Protein AF-A0A7S3MSB7-F1 (afdb_monomer)

Structure (mmCIF, N/CA/C/O backbone):
data_AF-A0A7S3MSB7-F1
#
_entry.id   AF-A0A7S3MSB7-F1
#
loop_
_atom_site.group_PDB
_atom_site.id
_atom_site.type_symbol
_atom_site.label_atom_id
_atom_site.label_alt_id
_atom_site.label_comp_id
_atom_site.label_asym_id
_atom_site.label_entity_id
_atom_site.label_seq_id
_atom_site.pdbx_PDB_ins_code
_atom_site.Cartn_x
_atom_site.Cartn_y
_atom_site.Cartn_z
_atom_site.occupancy
_atom_site.B_iso_or_equiv
_atom_site.auth_seq_id
_atom_site.auth_comp_id
_atom_site.auth_asym_id
_atom_site.auth_atom_id
_atom_site.pdbx_PDB_model_num
ATOM 1 N N . MET A 1 1 ? 0.037 -16.697 5.411 1.00 46.38 1 MET A N 1
ATOM 2 C CA . MET A 1 1 ? -0.202 -15.804 4.258 1.00 46.38 1 MET A CA 1
ATOM 3 C C . MET A 1 1 ? 1.134 -15.521 3.595 1.00 46.38 1 MET A C 1
ATOM 5 O O . MET A 1 1 ? 1.856 -14.647 4.050 1.00 46.38 1 MET A O 1
ATOM 9 N N . GLY A 1 2 ? 1.530 -16.360 2.637 1.00 38.09 2 GLY A N 1
ATOM 10 C CA . GLY A 1 2 ? 2.859 -16.332 2.023 1.00 38.09 2 GLY A CA 1
ATOM 11 C C . GLY A 1 2 ? 2.754 -16.239 0.507 1.00 38.09 2 GLY A C 1
ATOM 12 O O . GLY A 1 2 ? 1.779 -16.708 -0.075 1.00 38.09 2 GLY A O 1
ATOM 13 N N . ILE A 1 3 ? 3.758 -15.627 -0.117 1.00 33.72 3 ILE A N 1
ATOM 14 C CA . ILE A 1 3 ? 3.949 -15.644 -1.567 1.00 33.72 3 ILE A CA 1
ATOM 15 C C . ILE A 1 3 ? 4.204 -17.100 -1.963 1.00 33.72 3 ILE A C 1
ATOM 17 O O . ILE A 1 3 ? 5.276 -17.641 -1.703 1.00 33.72 3 ILE A O 1
ATOM 21 N N . VAL A 1 4 ? 3.212 -17.749 -2.566 1.00 33.19 4 VAL A N 1
ATOM 22 C CA . VAL A 1 4 ? 3.389 -19.048 -3.216 1.00 33.19 4 VAL A CA 1
ATOM 23 C C . VAL A 1 4 ? 3.540 -18.761 -4.705 1.00 33.19 4 VAL A C 1
ATOM 25 O O . VAL A 1 4 ? 2.596 -18.318 -5.349 1.00 33.19 4 VAL A O 1
ATOM 28 N N . PHE A 1 5 ? 4.752 -18.959 -5.228 1.00 30.39 5 PHE A N 1
ATOM 29 C CA . PHE A 1 5 ? 5.062 -19.017 -6.663 1.00 30.39 5 PHE A CA 1
ATOM 30 C C . PHE A 1 5 ? 4.406 -17.927 -7.534 1.00 30.39 5 PHE A C 1
ATOM 32 O O . PHE A 1 5 ? 3.451 -18.177 -8.266 1.00 30.39 5 PHE A O 1
ATOM 39 N N . GLY A 1 6 ? 4.943 -16.703 -7.487 1.00 48.62 6 GLY A N 1
ATOM 40 C CA . GLY A 1 6 ? 4.714 -15.684 -8.527 1.00 48.62 6 GLY A CA 1
ATOM 41 C C . GLY A 1 6 ? 3.274 -15.180 -8.704 1.00 48.62 6 GLY A C 1
ATOM 42 O O . GLY A 1 6 ? 3.031 -14.378 -9.602 1.00 48.62 6 GLY A O 1
ATOM 43 N N . LYS A 1 7 ? 2.325 -15.613 -7.866 1.00 49.31 7 LYS A N 1
ATOM 44 C CA . LYS A 1 7 ? 0.934 -15.154 -7.869 1.00 49.31 7 LYS A CA 1
ATOM 45 C C . LYS A 1 7 ? 0.642 -14.423 -6.568 1.00 49.31 7 LYS A C 1
ATOM 47 O O . LYS A 1 7 ? 0.758 -14.976 -5.476 1.00 49.31 7 LYS A O 1
ATOM 52 N N . ILE A 1 8 ? 0.277 -13.154 -6.699 1.00 60.88 8 ILE A N 1
ATOM 53 C CA . ILE A 1 8 ? -0.189 -12.331 -5.590 1.00 60.88 8 ILE A CA 1
ATOM 54 C C . ILE A 1 8 ? -1.602 -12.819 -5.246 1.00 60.88 8 ILE A C 1
ATOM 56 O O . ILE A 1 8 ? -2.533 -12.613 -6.014 1.00 60.88 8 ILE A O 1
ATOM 60 N N . GLY A 1 9 ? -1.747 -13.523 -4.121 1.00 74.38 9 GLY A N 1
ATOM 61 C CA . GLY A 1 9 ? -3.034 -14.049 -3.639 1.00 74.38 9 GLY A CA 1
ATOM 62 C C . GLY A 1 9 ? -3.881 -13.032 -2.869 1.00 74.38 9 GLY A C 1
ATOM 63 O O . GLY A 1 9 ? -4.792 -13.425 -2.148 1.00 74.38 9 GLY A O 1
ATOM 64 N N . VAL A 1 10 ? -3.541 -11.747 -2.967 1.00 82.94 10 VAL A N 1
ATOM 65 C CA . VAL A 1 10 ? -4.247 -10.634 -2.325 1.00 82.94 10 VAL A CA 1
ATOM 66 C C . VAL A 1 10 ? -4.800 -9.689 -3.384 1.00 82.94 10 VAL A C 1
ATOM 68 O O . VAL A 1 10 ? -4.323 -9.673 -4.521 1.00 82.94 10 VAL A O 1
ATOM 71 N N . GLU A 1 11 ? -5.801 -8.898 -3.007 1.00 86.81 11 GLU A N 1
ATOM 72 C CA . GLU A 1 11 ? -6.358 -7.873 -3.883 1.00 86.81 11 GLU A CA 1
ATOM 73 C C . GLU A 1 11 ? -5.248 -6.936 -4.382 1.00 86.81 11 GLU A C 1
ATOM 75 O O . GLU A 1 11 ? -4.398 -6.478 -3.609 1.00 86.81 11 GLU A O 1
ATOM 80 N N . CYS A 1 12 ? -5.236 -6.695 -5.693 1.00 87.94 12 CYS A N 1
ATOM 81 C CA . CYS A 1 12 ? -4.246 -5.861 -6.360 1.00 87.94 12 CYS A CA 1
ATOM 8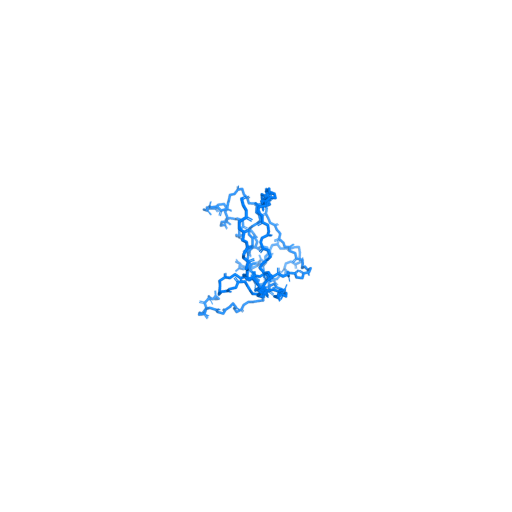2 C C . CYS A 1 12 ? -4.868 -4.544 -6.819 1.00 87.94 12 CYS A C 1
ATOM 84 O O . C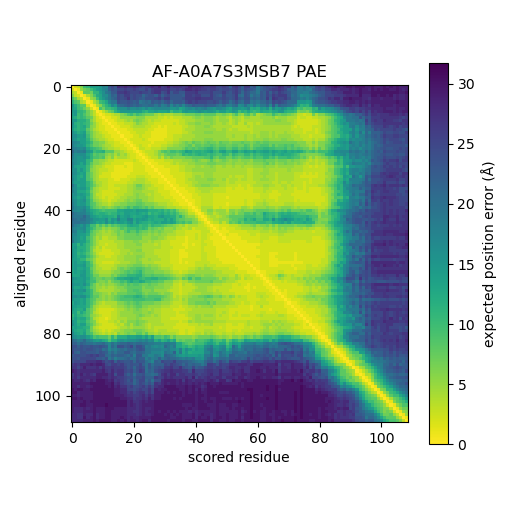YS A 1 12 ? -5.993 -4.537 -7.316 1.00 87.94 12 CYS A O 1
ATOM 86 N N . ALA A 1 13 ? -4.103 -3.455 -6.750 1.00 89.75 13 ALA A N 1
ATOM 87 C CA . ALA A 1 13 ? -4.526 -2.172 -7.304 1.00 89.75 13 ALA A CA 1
ATOM 88 C C . ALA A 1 13 ? -4.897 -2.295 -8.798 1.00 89.75 13 ALA A C 1
ATOM 90 O O . ALA A 1 13 ? -4.088 -2.740 -9.627 1.00 89.75 13 ALA A O 1
ATOM 91 N N . ALA A 1 14 ? -6.125 -1.887 -9.128 1.00 92.25 14 ALA A N 1
ATOM 92 C CA . ALA A 1 14 ? -6.664 -1.940 -10.481 1.00 92.25 14 ALA A CA 1
ATOM 93 C C . ALA A 1 14 ? -5.866 -1.034 -11.430 1.00 92.25 14 ALA A C 1
ATOM 95 O O . ALA A 1 14 ? -5.581 0.131 -11.131 1.00 92.25 14 ALA A O 1
ATOM 96 N N . HIS A 1 15 ? -5.483 -1.585 -12.579 1.00 93.25 15 HIS A N 1
ATOM 97 C CA . HIS A 1 15 ? -4.725 -0.863 -13.589 1.00 93.25 15 HIS A CA 1
ATOM 98 C C . HIS A 1 15 ? -4.972 -1.417 -14.987 1.00 93.25 15 HIS A C 1
ATOM 100 O O . HIS A 1 15 ? -5.155 -2.619 -15.173 1.00 93.25 15 HIS A O 1
ATOM 106 N N . ASP A 1 16 ? -4.866 -0.531 -15.972 1.00 94.81 16 ASP A N 1
ATOM 107 C CA . ASP A 1 16 ? -4.820 -0.897 -17.381 1.00 94.81 16 ASP A CA 1
ATOM 108 C C . ASP A 1 16 ? -3.366 -0.975 -17.843 1.00 94.81 16 ASP A C 1
ATOM 110 O O . ASP A 1 16 ? -2.545 -0.101 -17.538 1.00 94.81 16 ASP A O 1
ATOM 114 N N . VAL A 1 17 ? -3.046 -1.984 -18.646 1.00 94.62 17 VAL A N 1
ATOM 115 C CA . VAL A 1 17 ? -1.781 -2.030 -19.381 1.00 94.62 17 VAL A CA 1
ATOM 116 C C . VAL A 1 17 ? -1.946 -1.223 -20.664 1.00 94.62 17 VAL A C 1
ATOM 118 O O . VAL A 1 17 ? -2.627 -1.654 -21.589 1.00 94.62 17 VAL A O 1
ATOM 121 N N . LEU A 1 18 ? -1.310 -0.052 -20.732 1.00 94.88 18 LEU A N 1
ATOM 122 C CA . LEU A 1 18 ? -1.366 0.802 -21.921 1.00 94.88 18 LEU A CA 1
ATOM 123 C C . LEU A 1 18 ? -0.417 0.318 -23.019 1.00 94.88 18 LEU A C 1
ATOM 125 O O . LEU A 1 18 ? -0.710 0.460 -24.206 1.00 94.88 18 LEU A O 1
ATOM 129 N N . ARG A 1 19 ? 0.757 -0.200 -22.634 1.00 93.50 19 ARG A N 1
ATOM 130 C CA . ARG A 1 19 ? 1.773 -0.667 -23.584 1.00 93.50 19 ARG A CA 1
ATOM 131 C C . ARG A 1 19 ? 2.740 -1.656 -22.945 1.00 93.50 19 ARG A C 1
ATOM 133 O O . ARG A 1 19 ? 3.189 -1.446 -21.820 1.00 93.50 19 ARG A O 1
ATOM 140 N N . GLN A 1 20 ? 3.129 -2.673 -23.708 1.00 93.38 20 GLN A N 1
ATOM 141 C CA . GLN A 1 20 ? 4.269 -3.534 -23.405 1.00 93.38 20 GLN A CA 1
ATOM 142 C C . GLN A 1 20 ? 5.495 -3.032 -24.185 1.00 93.38 20 GLN A C 1
ATOM 144 O O . GLN A 1 20 ? 5.461 -2.967 -25.412 1.00 93.38 20 GLN A O 1
ATOM 149 N N . LEU A 1 21 ? 6.561 -2.641 -23.485 1.00 92.00 21 LEU A N 1
ATOM 150 C CA . LEU A 1 21 ? 7.791 -2.072 -24.053 1.00 92.00 21 LEU A CA 1
ATOM 151 C C . LEU A 1 21 ? 8.931 -3.102 -23.964 1.00 92.00 21 LEU A C 1
ATOM 153 O O . LEU A 1 21 ? 9.950 -2.879 -23.316 1.00 92.00 21 LEU A O 1
ATOM 157 N N . GLY A 1 22 ? 8.731 -4.265 -24.586 1.00 87.62 22 GLY A N 1
ATOM 158 C CA . GLY A 1 22 ? 9.655 -5.402 -24.506 1.00 87.62 22 GLY A CA 1
ATOM 159 C C . GLY A 1 22 ? 9.361 -6.351 -23.332 1.00 87.62 22 GLY A C 1
ATOM 160 O O . GLY A 1 22 ? 8.318 -6.234 -22.686 1.00 87.62 22 GLY A O 1
ATOM 161 N N . PRO A 1 23 ? 10.248 -7.322 -23.048 1.00 89.62 23 PRO A N 1
ATOM 162 C CA . PRO A 1 23 ? 9.951 -8.409 -22.110 1.00 89.62 23 PRO A CA 1
ATOM 163 C C . PRO A 1 23 ? 9.851 -7.959 -20.644 1.00 89.62 23 PRO A C 1
ATOM 165 O O . PRO A 1 23 ? 9.118 -8.570 -19.875 1.00 89.62 23 PRO A O 1
ATOM 168 N N . ASN A 1 24 ? 10.536 -6.875 -20.263 1.00 89.50 24 ASN A N 1
ATOM 169 C CA . ASN A 1 24 ? 10.724 -6.499 -18.854 1.00 89.50 24 ASN A CA 1
ATOM 170 C C . ASN A 1 24 ? 10.116 -5.142 -18.474 1.00 89.50 24 ASN A C 1
ATOM 172 O O . ASN A 1 24 ? 10.275 -4.702 -17.338 1.00 89.50 24 ASN A O 1
ATOM 176 N N . LEU A 1 25 ? 9.449 -4.456 -19.405 1.00 87.38 25 LEU A N 1
ATOM 177 C CA . LEU A 1 25 ? 8.929 -3.112 -19.172 1.00 87.38 25 LEU A CA 1
ATOM 178 C C . LEU A 1 25 ? 7.483 -2.997 -19.639 1.00 87.38 25 LEU A C 1
ATOM 180 O O . LEU A 1 25 ? 7.135 -3.352 -20.766 1.00 87.38 25 LEU A O 1
ATOM 184 N N . GLN A 1 26 ? 6.646 -2.452 -18.763 1.00 91.56 26 GLN A N 1
ATOM 185 C CA . GLN A 1 26 ? 5.228 -2.262 -19.012 1.00 91.56 26 GLN A CA 1
ATOM 186 C C . GLN A 1 26 ? 4.796 -0.872 -18.558 1.00 91.56 26 GLN A C 1
ATOM 188 O O . GLN A 1 26 ? 5.096 -0.452 -17.442 1.00 91.56 26 GLN A O 1
ATOM 193 N N . LEU A 1 27 ? 4.055 -0.180 -19.418 1.00 91.94 27 LEU A N 1
ATOM 194 C CA . LEU A 1 27 ? 3.402 1.076 -19.084 1.00 91.94 27 LEU A CA 1
ATOM 195 C C . LEU A 1 27 ? 2.001 0.778 -18.547 1.00 91.94 27 LEU A C 1
ATOM 197 O O . LEU A 1 27 ? 1.154 0.249 -19.272 1.00 91.94 27 LEU A O 1
ATOM 201 N N . ARG A 1 28 ? 1.765 1.124 -17.279 1.00 93.44 28 ARG A N 1
ATOM 202 C CA . ARG A 1 28 ? 0.495 0.900 -16.576 1.00 93.44 28 ARG A CA 1
ATOM 203 C C . ARG A 1 28 ? -0.172 2.224 -16.232 1.00 93.44 28 ARG A C 1
ATOM 205 O O . ARG A 1 28 ? 0.499 3.149 -15.781 1.00 93.44 28 ARG A O 1
ATOM 212 N N . ARG A 1 29 ? -1.493 2.284 -16.386 1.00 92.69 29 ARG A N 1
ATOM 213 C CA . ARG A 1 29 ? -2.334 3.363 -15.863 1.00 92.69 29 ARG A CA 1
ATOM 214 C C . ARG A 1 29 ? -3.150 2.823 -14.700 1.00 92.69 29 ARG A C 1
ATOM 216 O O . ARG A 1 29 ? -4.056 2.024 -14.914 1.00 92.69 29 ARG A O 1
ATOM 223 N N . TYR A 1 30 ? -2.822 3.262 -13.492 1.00 92.25 30 TYR A N 1
ATOM 224 C CA . TYR A 1 30 ? -3.606 2.938 -12.304 1.00 92.25 30 TYR A CA 1
ATOM 225 C C . TYR A 1 30 ? -4.914 3.729 -12.298 1.00 92.25 30 TYR A C 1
ATOM 227 O O . TYR A 1 30 ? -4.940 4.903 -12.679 1.00 92.25 30 TYR A O 1
ATOM 235 N N . HIS A 1 31 ? -6.002 3.068 -11.912 1.00 93.50 31 HIS A N 1
ATOM 236 C CA . HIS A 1 31 ? -7.302 3.716 -11.741 1.00 93.50 31 HIS A CA 1
ATOM 237 C C . HIS A 1 31 ? -7.313 4.562 -10.459 1.00 93.50 31 HIS A C 1
ATOM 239 O O . HIS A 1 31 ? -6.503 4.312 -9.565 1.00 93.50 31 HIS A O 1
ATOM 245 N N . PRO A 1 32 ? -8.214 5.557 -10.335 1.00 93.44 32 PRO A N 1
ATOM 246 C CA . PRO A 1 32 ? -8.399 6.267 -9.076 1.00 93.44 32 PRO A CA 1
ATOM 247 C C . PRO A 1 32 ? -8.693 5.287 -7.936 1.00 93.44 32 PRO A C 1
ATOM 249 O O . PRO A 1 32 ? -9.610 4.472 -8.026 1.00 93.44 32 PRO A O 1
ATOM 252 N N . SER A 1 33 ? -7.913 5.376 -6.865 1.00 90.69 33 SER A N 1
ATOM 253 C CA . SER A 1 33 ? -8.018 4.502 -5.699 1.00 90.69 33 SER A CA 1
ATOM 254 C C . SER A 1 33 ? -7.831 5.303 -4.419 1.00 90.69 33 SER A C 1
ATOM 256 O O . SER A 1 33 ? -7.065 6.267 -4.395 1.00 90.69 33 SER A O 1
ATOM 258 N N . VAL A 1 34 ? -8.487 4.879 -3.342 1.00 91.94 34 VAL A N 1
ATOM 259 C CA . VAL A 1 34 ? -8.255 5.430 -2.004 1.00 91.94 34 VAL A CA 1
ATOM 260 C C . VAL A 1 34 ? -7.044 4.734 -1.392 1.00 91.94 34 VAL A C 1
ATOM 262 O O . VAL A 1 34 ? -6.956 3.508 -1.404 1.00 91.94 34 VAL A O 1
ATOM 265 N N . LEU A 1 35 ? -6.112 5.523 -0.864 1.00 91.81 35 LEU A N 1
ATOM 266 C CA . LEU A 1 35 ? -4.874 5.044 -0.258 1.00 91.81 35 LEU A CA 1
ATOM 267 C C . LEU A 1 35 ? -4.775 5.532 1.186 1.00 91.81 35 LEU A C 1
ATOM 269 O O . LEU A 1 35 ? -5.272 6.603 1.532 1.00 91.81 35 LEU A O 1
ATOM 273 N N . VAL A 1 36 ? -4.103 4.738 2.016 1.00 92.00 36 VAL A N 1
ATOM 274 C CA . VAL A 1 36 ? -3.678 5.140 3.359 1.00 92.00 36 VAL A CA 1
ATOM 275 C C . VAL A 1 36 ? -2.165 5.262 3.339 1.00 92.00 36 VAL A C 1
ATOM 277 O O . VAL A 1 36 ? -1.463 4.309 3.003 1.00 92.00 36 VAL A O 1
ATOM 280 N N . GLU A 1 37 ? -1.669 6.433 3.715 1.00 92.00 37 GLU A N 1
ATOM 281 C CA . GLU A 1 37 ? -0.249 6.761 3.668 1.00 92.00 37 GLU A CA 1
ATOM 282 C C . GLU A 1 37 ? 0.273 7.111 5.061 1.00 92.00 37 GLU A C 1
ATOM 284 O O . GLU A 1 37 ? -0.456 7.584 5.933 1.00 92.00 37 GLU A O 1
ATOM 289 N N . THR A 1 38 ? 1.564 6.875 5.280 1.00 90.88 38 THR A N 1
ATOM 290 C CA . THR A 1 38 ? 2.264 7.304 6.492 1.00 90.88 38 THR A CA 1
ATOM 291 C C . THR A 1 38 ? 3.602 7.921 6.106 1.00 90.88 38 THR A C 1
ATOM 293 O O . THR A 1 38 ? 4.291 7.379 5.240 1.00 90.88 38 THR A O 1
ATOM 296 N N . PRO A 1 39 ? 4.040 8.988 6.794 1.00 89.88 39 PRO A N 1
ATOM 297 C CA . PRO A 1 39 ? 5.384 9.512 6.619 1.00 89.88 39 PRO A CA 1
ATOM 298 C C . PRO A 1 39 ? 6.445 8.448 6.925 1.00 89.88 39 PRO A C 1
ATOM 300 O O . PRO A 1 39 ? 6.373 7.741 7.944 1.00 89.88 39 PRO A O 1
ATOM 303 N N . CYS A 1 40 ? 7.453 8.378 6.060 1.00 85.25 40 CYS A N 1
ATOM 304 C CA . CYS A 1 40 ? 8.634 7.542 6.205 1.00 85.25 40 CYS A CA 1
ATOM 305 C C . CYS A 1 40 ? 9.875 8.418 5.994 1.00 85.25 40 CYS A C 1
ATOM 307 O O . CYS A 1 40 ? 9.981 9.089 4.973 1.00 85.25 40 CYS A O 1
ATOM 309 N N . VAL A 1 41 ? 10.777 8.447 6.979 1.00 79.75 41 VAL A N 1
ATOM 310 C CA . VAL A 1 41 ? 11.982 9.298 6.951 1.00 79.75 41 VAL A CA 1
ATOM 311 C C . VAL A 1 41 ? 13.041 8.729 5.999 1.00 79.75 41 VAL A C 1
ATOM 313 O O . VAL A 1 41 ? 13.764 9.485 5.357 1.00 79.75 41 VAL A O 1
ATOM 316 N N . GLY A 1 42 ? 13.064 7.406 5.831 1.00 78.69 42 GLY A N 1
ATOM 317 C CA . GLY A 1 42 ? 14.048 6.711 5.016 1.00 78.69 42 GLY A CA 1
ATOM 318 C C . GLY A 1 42 ? 13.514 5.394 4.469 1.00 78.69 42 GLY A C 1
ATOM 319 O O . GLY A 1 42 ? 12.923 4.574 5.170 1.00 78.69 42 GLY A O 1
ATOM 320 N N . ILE A 1 43 ? 13.757 5.182 3.178 1.00 72.31 43 ILE A N 1
ATOM 321 C CA . ILE A 1 43 ? 13.264 4.027 2.408 1.00 72.31 43 ILE A CA 1
ATOM 322 C C . ILE A 1 43 ? 14.078 2.762 2.725 1.00 72.31 43 ILE A C 1
ATOM 324 O O . ILE A 1 43 ? 13.604 1.637 2.555 1.00 72.31 43 ILE A O 1
ATOM 328 N N . ASN A 1 44 ? 15.303 2.943 3.223 1.00 74.75 44 ASN A N 1
ATOM 329 C CA . ASN A 1 44 ? 16.242 1.865 3.487 1.00 74.75 44 ASN A CA 1
ATOM 330 C C . ASN A 1 44 ? 16.289 1.540 4.984 1.00 74.75 44 ASN A C 1
ATOM 332 O O . ASN A 1 44 ? 16.489 2.411 5.827 1.00 74.75 44 ASN A O 1
ATOM 336 N N . GLY A 1 45 ? 16.147 0.256 5.313 1.00 79.56 45 GLY A N 1
ATOM 337 C CA . GLY A 1 45 ? 16.359 -0.250 6.666 1.00 79.56 45 GLY A CA 1
ATOM 338 C C . GLY A 1 45 ? 15.154 -0.114 7.601 1.00 79.56 45 GLY A C 1
ATOM 339 O O . GLY A 1 45 ? 14.007 -0.359 7.224 1.00 79.56 45 GLY A O 1
ATOM 340 N N . LYS A 1 46 ? 15.435 0.196 8.872 1.00 83.69 46 LYS A N 1
ATOM 341 C CA . LYS A 1 46 ? 14.473 0.100 9.983 1.00 83.69 46 LYS A CA 1
ATOM 342 C C . LYS A 1 46 ? 13.274 1.040 9.828 1.00 83.69 46 LYS A C 1
ATOM 344 O O . LYS A 1 46 ? 12.159 0.661 10.173 1.00 83.69 46 LYS A O 1
ATOM 349 N N . GLU A 1 47 ? 13.492 2.235 9.292 1.00 84.62 47 GLU A N 1
ATOM 350 C CA . GLU A 1 47 ? 12.469 3.281 9.184 1.00 84.62 47 GLU A CA 1
ATOM 351 C C . GLU A 1 47 ? 11.331 2.891 8.236 1.00 84.62 47 GLU A C 1
ATOM 353 O O . GLU A 1 47 ? 10.157 3.087 8.560 1.00 84.62 47 GLU A O 1
ATOM 358 N N . ASN A 1 48 ? 11.672 2.252 7.116 1.00 85.94 48 ASN A N 1
ATOM 359 C CA . ASN A 1 48 ? 10.710 1.676 6.185 1.00 85.94 48 ASN A CA 1
ATOM 360 C C . ASN A 1 48 ? 9.903 0.543 6.839 1.00 85.94 48 ASN A C 1
ATOM 362 O O . ASN A 1 48 ? 8.675 0.520 6.773 1.00 85.94 48 ASN A O 1
ATOM 366 N N . GLY A 1 49 ? 10.576 -0.351 7.570 1.00 87.75 49 GLY A N 1
ATOM 367 C CA . GLY A 1 49 ? 9.903 -1.402 8.337 1.00 87.75 49 GLY A CA 1
ATOM 368 C C . GLY A 1 49 ? 8.934 -0.845 9.386 1.00 87.75 49 GLY A C 1
ATOM 369 O O . GLY A 1 49 ? 7.829 -1.361 9.554 1.00 87.75 49 GLY A O 1
ATOM 370 N N . ASP A 1 50 ? 9.308 0.239 10.066 1.00 91.12 50 ASP A N 1
ATOM 371 C CA . ASP A 1 50 ? 8.460 0.899 11.060 1.00 91.12 50 ASP A CA 1
ATOM 372 C C . ASP A 1 50 ? 7.292 1.669 10.421 1.00 91.12 50 ASP A C 1
ATOM 374 O O . ASP A 1 50 ? 6.210 1.737 11.008 1.00 91.12 50 ASP A O 1
ATOM 378 N N . ALA A 1 51 ? 7.463 2.231 9.220 1.00 91.88 51 ALA A N 1
ATOM 379 C CA . ALA A 1 51 ? 6.370 2.798 8.425 1.00 91.88 51 ALA A CA 1
ATOM 380 C C . ALA A 1 51 ? 5.379 1.710 7.980 1.00 91.88 51 ALA A C 1
ATOM 382 O O . ALA A 1 51 ? 4.180 1.819 8.240 1.00 91.88 51 ALA A O 1
ATOM 383 N N . PHE A 1 52 ? 5.873 0.598 7.434 1.00 91.50 52 PHE A N 1
ATOM 384 C CA . PHE A 1 52 ? 5.030 -0.537 7.063 1.00 91.50 52 PHE A CA 1
ATOM 385 C C . PHE A 1 52 ? 4.262 -1.104 8.265 1.00 91.50 52 PHE A C 1
ATOM 387 O O . PHE A 1 52 ? 3.059 -1.340 8.184 1.00 91.50 52 PHE A O 1
ATOM 394 N N . ARG A 1 53 ? 4.916 -1.261 9.425 1.00 92.38 53 ARG A N 1
ATOM 395 C CA . ARG A 1 53 ? 4.248 -1.721 10.656 1.00 92.38 53 ARG A CA 1
ATOM 396 C C . ARG A 1 53 ? 3.125 -0.791 11.106 1.00 92.38 53 ARG A C 1
ATOM 398 O O . ARG A 1 53 ? 2.146 -1.282 11.664 1.00 92.38 53 ARG A O 1
ATOM 405 N N . ARG A 1 54 ? 3.252 0.525 10.901 1.00 94.00 54 ARG A N 1
ATOM 406 C CA . ARG A 1 54 ? 2.178 1.485 11.205 1.00 94.00 54 ARG A CA 1
ATOM 407 C C . ARG A 1 54 ? 0.948 1.210 10.340 1.00 94.00 54 ARG A C 1
ATOM 409 O O . ARG A 1 54 ? -0.136 1.048 10.896 1.00 94.00 54 ARG A O 1
ATOM 416 N N . LEU A 1 55 ? 1.130 1.036 9.031 1.00 94.19 55 LEU A N 1
ATOM 417 C CA . LEU A 1 55 ? 0.047 0.657 8.113 1.00 94.19 55 LEU A CA 1
ATOM 418 C C . LEU A 1 55 ? -0.554 -0.709 8.475 1.00 94.19 55 LEU A C 1
ATOM 420 O O . LEU A 1 55 ? -1.765 -0.838 8.608 1.00 94.19 55 LEU A O 1
ATOM 424 N N . ALA A 1 56 ? 0.284 -1.714 8.733 1.00 92.88 56 ALA A N 1
ATOM 425 C CA . ALA A 1 56 ? -0.159 -3.057 9.102 1.00 92.88 56 ALA A CA 1
ATOM 426 C C . ALA A 1 56 ? -0.978 -3.082 10.411 1.00 92.88 56 ALA A C 1
ATOM 428 O O . ALA A 1 56 ? -1.958 -3.820 10.516 1.00 92.8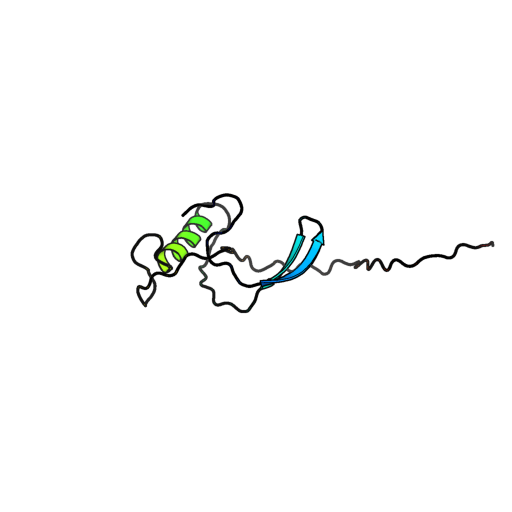8 56 ALA A O 1
ATOM 429 N N . LYS A 1 57 ? -0.625 -2.251 11.404 1.00 94.50 57 LYS A N 1
ATOM 430 C CA . LYS A 1 57 ? -1.430 -2.060 12.625 1.00 94.50 57 LYS A CA 1
ATOM 431 C C . LYS A 1 57 ? -2.761 -1.367 12.338 1.00 94.50 57 LYS A C 1
ATOM 433 O O . LYS A 1 57 ? -3.771 -1.744 12.923 1.00 94.50 57 LYS A O 1
ATOM 438 N N . TYR A 1 58 ? -2.774 -0.375 11.449 1.00 94.38 58 TYR A N 1
ATOM 439 C CA . TYR A 1 58 ? -3.999 0.324 11.062 1.00 94.38 58 TYR A CA 1
ATOM 440 C C . TYR A 1 58 ? -5.038 -0.636 10.458 1.00 94.38 58 TYR A C 1
ATOM 442 O O . TYR A 1 58 ? -6.203 -0.595 10.853 1.00 94.38 58 TYR A O 1
ATOM 450 N N . ILE A 1 59 ? -4.605 -1.554 9.586 1.00 93.56 59 ILE A N 1
ATOM 451 C CA . ILE A 1 59 ? -5.487 -2.546 8.941 1.00 93.56 59 ILE A CA 1
ATOM 452 C C . ILE A 1 59 ? -5.769 -3.801 9.796 1.00 93.56 59 ILE A C 1
ATOM 454 O O . ILE A 1 59 ? -6.646 -4.594 9.458 1.00 93.56 59 ILE A O 1
ATOM 458 N N . GLY A 1 60 ? -5.070 -3.982 10.924 1.00 92.50 60 GLY A N 1
ATOM 459 C CA . GLY A 1 60 ? -5.312 -5.086 11.866 1.00 92.50 60 GLY A CA 1
ATOM 460 C C . GLY A 1 60 ? -4.557 -6.389 11.574 1.00 92.50 60 GLY A C 1
ATOM 461 O O . GLY A 1 60 ? -4.986 -7.458 11.988 1.00 92.50 60 GLY A O 1
ATOM 462 N N . VAL A 1 61 ? -3.412 -6.341 10.887 1.00 89.94 61 VAL A N 1
ATOM 463 C CA . VAL A 1 61 ? -2.605 -7.549 10.588 1.00 89.94 61 VAL A CA 1
ATOM 464 C C . VAL A 1 61 ? -2.027 -8.198 11.849 1.00 89.94 61 VAL A C 1
ATOM 466 O O . VAL A 1 61 ? -1.800 -9.404 11.880 1.00 89.94 61 VAL A O 1
ATOM 469 N N . PHE A 1 62 ? -1.776 -7.405 12.892 1.00 86.12 62 PHE A N 1
ATOM 470 C CA . PHE A 1 62 ? -1.141 -7.854 14.137 1.00 86.12 62 PHE A CA 1
ATOM 471 C C . PHE A 1 62 ? -2.116 -7.939 15.326 1.00 86.12 62 PHE A C 1
ATOM 473 O O . PHE A 1 62 ? -1.678 -7.846 16.471 1.00 86.12 62 PHE A O 1
ATOM 480 N N . GLY A 1 63 ? -3.421 -8.065 15.072 1.00 90.06 63 GLY A N 1
ATOM 481 C CA . GLY A 1 63 ? -4.466 -8.086 16.102 1.00 90.06 63 GLY A CA 1
ATOM 482 C C . GLY A 1 63 ? -5.483 -6.967 15.893 1.00 90.06 63 GLY A C 1
ATOM 483 O O . GLY A 1 63 ? -5.899 -6.721 14.764 1.00 90.06 63 GLY A O 1
ATOM 484 N N . ASP A 1 64 ? -5.866 -6.276 16.968 1.00 92.06 64 ASP A N 1
ATOM 485 C CA . ASP A 1 64 ? -6.919 -5.258 16.906 1.00 92.06 64 ASP A CA 1
ATOM 486 C C . ASP A 1 64 ? -6.570 -4.104 15.945 1.00 92.06 64 ASP A C 1
ATOM 488 O O . ASP A 1 64 ? -5.547 -3.425 16.146 1.00 92.06 64 ASP A O 1
ATOM 492 N N . PRO A 1 65 ? -7.425 -3.827 14.941 1.00 93.81 65 PRO A N 1
ATOM 493 C CA . PRO A 1 65 ? -7.234 -2.723 14.011 1.00 93.81 65 PRO A CA 1
ATOM 494 C C . PRO A 1 65 ? -7.173 -1.375 14.731 1.00 93.81 65 PRO A C 1
ATOM 496 O O . PRO A 1 65 ? -7.965 -1.086 15.630 1.00 93.81 65 PRO A O 1
ATOM 499 N N . LYS A 1 66 ? -6.233 -0.523 14.313 1.00 94.31 66 LYS A N 1
ATOM 500 C CA . LYS A 1 66 ? -6.025 0.825 14.874 1.00 94.31 66 LYS A CA 1
ATOM 501 C C . LYS A 1 66 ? -6.672 1.939 14.040 1.00 94.31 66 LYS A C 1
ATOM 503 O O . LYS A 1 66 ? -6.175 3.060 14.039 1.00 94.31 66 LYS A O 1
ATOM 508 N N . ASN A 1 67 ? -7.761 1.632 13.340 1.00 92.31 67 ASN A N 1
ATOM 509 C CA . ASN A 1 67 ? -8.634 2.623 12.706 1.00 92.31 67 ASN A CA 1
ATOM 510 C C . ASN A 1 67 ? -9.844 2.945 13.599 1.00 92.31 67 ASN A C 1
ATOM 512 O O . ASN A 1 67 ? -10.168 2.185 14.511 1.00 92.31 67 ASN A O 1
ATOM 516 N N . GLU A 1 68 ? -10.512 4.069 13.335 1.00 93.12 68 GLU A N 1
ATOM 517 C CA . GLU A 1 68 ? -11.643 4.554 14.143 1.00 93.12 68 GLU A CA 1
ATOM 518 C C . GLU A 1 68 ? -12.801 3.551 14.212 1.00 93.12 68 GLU A C 1
ATOM 520 O O . GLU A 1 68 ? -13.399 3.368 15.271 1.00 93.12 68 GLU A O 1
ATOM 525 N N . GLY A 1 69 ? -13.063 2.839 13.112 1.00 91.94 69 GLY A N 1
ATOM 526 C CA . GLY A 1 69 ? -14.098 1.808 13.045 1.00 91.94 69 GLY A CA 1
ATOM 527 C C . GLY A 1 69 ? -13.750 0.513 13.785 1.00 91.94 69 GLY A C 1
ATOM 528 O O . GLY A 1 69 ? -14.629 -0.322 13.974 1.00 91.94 69 GLY A O 1
ATOM 529 N N . LYS A 1 70 ? -12.490 0.319 14.210 1.00 92.50 70 LYS A N 1
ATOM 530 C CA . LYS A 1 70 ? -11.958 -0.955 14.739 1.00 92.50 70 LYS A CA 1
ATOM 531 C C . LYS A 1 70 ? -12.224 -2.148 13.807 1.00 92.50 70 LYS A C 1
ATOM 533 O O . LYS A 1 70 ? -12.386 -3.278 14.262 1.00 92.50 70 LYS A O 1
ATOM 538 N N . GLN A 1 71 ? -12.267 -1.904 12.498 1.00 93.75 71 GLN A N 1
ATOM 539 C CA . GLN A 1 71 ? -12.575 -2.920 11.488 1.00 93.75 71 GLN A CA 1
ATOM 540 C C . GLN A 1 71 ? -11.301 -3.413 10.811 1.00 93.75 71 GLN A C 1
ATOM 542 O O . GLN A 1 71 ? -10.434 -2.620 10.451 1.00 93.75 71 GLN A O 1
ATOM 547 N N . SER A 1 72 ? -11.166 -4.728 10.645 1.00 91.56 72 SER A N 1
ATOM 548 C CA . SER A 1 72 ? -10.024 -5.281 9.918 1.00 91.56 72 SER A CA 1
ATOM 549 C C . SER A 1 72 ? -10.196 -5.027 8.426 1.00 91.56 72 SER A C 1
ATOM 551 O O . SER A 1 72 ? -11.284 -5.200 7.879 1.00 91.56 72 SER A O 1
ATOM 553 N N . ILE A 1 73 ? -9.112 -4.606 7.782 1.00 91.69 73 ILE A N 1
ATOM 554 C CA . ILE A 1 73 ? -9.047 -4.375 6.342 1.00 91.69 73 ILE A CA 1
ATOM 555 C C . ILE A 1 73 ? -8.093 -5.422 5.771 1.00 91.69 73 ILE A C 1
ATOM 557 O O . ILE A 1 73 ? -7.007 -5.647 6.313 1.00 91.69 73 ILE A O 1
ATOM 561 N N . ALA A 1 74 ? -8.502 -6.084 4.689 1.00 91.25 74 ALA A N 1
ATOM 562 C CA . ALA A 1 74 ? -7.670 -7.082 4.034 1.00 91.25 74 ALA A CA 1
ATOM 563 C C . ALA A 1 74 ? -6.360 -6.453 3.532 1.00 91.25 74 ALA A C 1
ATOM 565 O O . ALA A 1 74 ? -6.332 -5.320 3.054 1.00 91.25 74 ALA A O 1
ATOM 566 N N . MET A 1 75 ? -5.260 -7.199 3.638 1.00 89.75 75 MET A N 1
ATOM 567 C CA . MET A 1 75 ? -3.987 -6.766 3.069 1.00 89.75 75 MET A CA 1
ATOM 568 C C . MET A 1 75 ? -4.081 -6.746 1.542 1.00 89.75 75 MET A C 1
ATOM 570 O O . MET A 1 75 ? -4.598 -7.691 0.951 1.00 89.75 75 MET A O 1
ATOM 574 N N . THR A 1 76 ? -3.546 -5.697 0.923 1.00 91.31 76 THR A N 1
ATOM 575 C CA . THR A 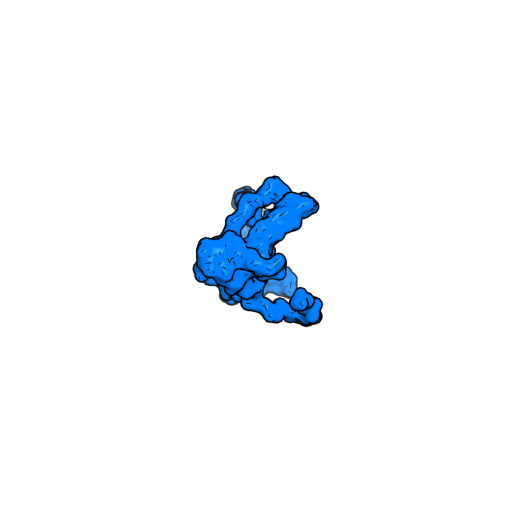1 76 ? -3.538 -5.501 -0.530 1.00 91.31 76 THR A CA 1
ATOM 576 C C . THR A 1 76 ? -2.112 -5.383 -1.063 1.00 91.31 76 THR A C 1
ATOM 578 O O . THR A 1 76 ? -1.141 -5.290 -0.304 1.00 91.31 76 THR A O 1
ATOM 581 N N . ALA A 1 77 ? -1.977 -5.421 -2.385 1.00 87.81 77 ALA A N 1
ATOM 582 C CA . ALA A 1 77 ? -0.710 -5.250 -3.080 1.00 87.81 77 ALA A CA 1
ATOM 583 C C . ALA A 1 77 ? -0.839 -4.292 -4.282 1.00 87.81 77 ALA A C 1
ATOM 585 O O . ALA A 1 77 ? -1.913 -4.170 -4.871 1.00 87.81 77 ALA A O 1
ATOM 586 N N . PRO A 1 78 ? 0.259 -3.663 -4.731 1.00 88.69 78 PRO A N 1
ATOM 587 C CA . PRO A 1 78 ? 1.558 -3.574 -4.064 1.00 88.69 78 PRO A CA 1
ATOM 588 C C . PRO A 1 78 ? 1.541 -2.573 -2.895 1.00 88.69 78 PRO A C 1
ATOM 590 O O . PRO A 1 78 ? 0.675 -1.709 -2.818 1.00 88.69 78 PRO A O 1
ATOM 593 N N . VAL A 1 79 ? 2.544 -2.654 -2.017 1.00 88.06 79 VAL A N 1
ATOM 594 C CA . VAL A 1 79 ? 2.860 -1.571 -1.071 1.00 88.06 79 VAL A CA 1
ATOM 595 C C . VAL A 1 79 ? 3.876 -0.657 -1.743 1.00 88.06 79 VAL A C 1
ATOM 597 O O . VAL A 1 79 ? 4.920 -1.130 -2.195 1.00 88.06 79 VAL A O 1
ATOM 600 N N . VAL A 1 80 ? 3.564 0.633 -1.837 1.00 88.12 80 VAL A N 1
ATOM 601 C CA . VAL A 1 80 ? 4.375 1.606 -2.578 1.00 88.12 80 VAL A CA 1
ATOM 602 C C . VAL A 1 80 ? 4.993 2.603 -1.609 1.00 88.12 80 VAL A C 1
ATOM 604 O O . VAL A 1 80 ? 4.296 3.187 -0.786 1.00 88.12 80 VAL A O 1
ATOM 607 N N . ASN A 1 81 ? 6.298 2.826 -1.751 1.00 84.06 81 ASN A N 1
ATOM 608 C CA . ASN A 1 81 ? 6.981 3.950 -1.127 1.00 84.06 81 ASN A CA 1
ATOM 609 C C . ASN A 1 81 ? 7.109 5.062 -2.163 1.00 84.06 81 ASN A C 1
ATOM 611 O O . ASN A 1 81 ? 7.726 4.863 -3.210 1.00 84.06 81 ASN A O 1
ATOM 615 N N . SER A 1 82 ? 6.520 6.217 -1.874 1.00 74.75 82 S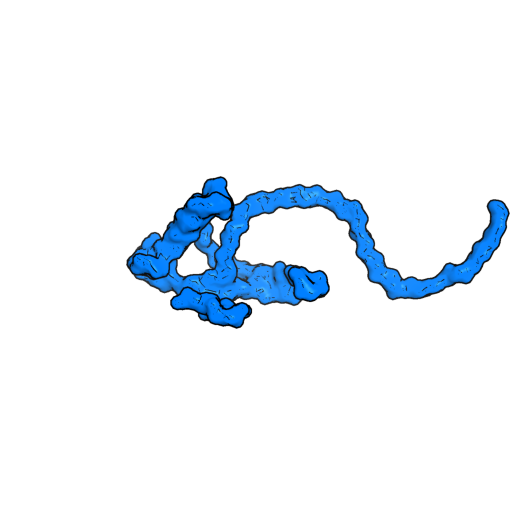ER A N 1
ATOM 616 C CA . SER A 1 82 ? 6.633 7.394 -2.727 1.00 74.75 82 SER A CA 1
ATOM 617 C C . SER A 1 82 ? 7.748 8.292 -2.205 1.00 74.75 82 SER A C 1
ATOM 619 O O . SER A 1 82 ? 7.646 8.863 -1.121 1.00 74.75 82 SER A O 1
ATOM 621 N N . THR A 1 83 ? 8.823 8.428 -2.974 1.00 67.06 83 THR A N 1
ATOM 622 C CA . THR A 1 83 ? 9.627 9.651 -2.938 1.00 67.06 83 THR A CA 1
ATOM 623 C C . THR A 1 83 ? 8.941 10.652 -3.840 1.00 67.06 83 THR A C 1
ATOM 625 O O . THR A 1 83 ? 8.559 10.279 -4.950 1.00 67.06 83 THR A O 1
ATOM 628 N N . THR A 1 84 ? 8.813 11.911 -3.418 1.00 59.09 84 THR A N 1
ATOM 629 C CA . THR A 1 84 ? 8.487 13.004 -4.344 1.00 59.09 84 THR A CA 1
ATOM 630 C C . THR A 1 84 ? 9.366 12.848 -5.580 1.00 59.09 84 THR A C 1
ATOM 632 O O . THR A 1 84 ? 10.589 12.922 -5.463 1.00 59.09 84 THR A O 1
ATOM 635 N N . GLY A 1 85 ? 8.753 12.502 -6.715 1.00 50.81 85 GLY A N 1
ATOM 636 C CA . GLY A 1 85 ? 9.484 12.109 -7.912 1.00 50.81 85 GLY A CA 1
ATOM 637 C C . GLY A 1 85 ? 10.480 13.191 -8.305 1.00 50.81 85 GLY A C 1
ATOM 638 O O . GLY A 1 85 ? 10.153 14.378 -8.295 1.00 50.81 85 GLY A O 1
ATOM 639 N N . GLU A 1 86 ? 11.701 12.790 -8.637 1.00 51.09 86 GLU A N 1
ATOM 640 C CA . GLU A 1 86 ? 12.670 13.717 -9.199 1.00 51.09 86 GLU A CA 1
ATOM 641 C C . GLU A 1 86 ? 12.177 14.143 -10.587 1.00 51.09 86 GLU A C 1
ATOM 643 O O . GLU A 1 86 ? 11.779 13.306 -11.405 1.00 51.09 86 GLU A O 1
ATOM 648 N N . LYS A 1 87 ? 12.155 15.454 -10.858 1.00 51.59 87 LYS A N 1
ATOM 649 C CA . LYS A 1 87 ? 11.880 15.949 -12.209 1.00 51.59 87 LYS A CA 1
ATOM 650 C C . LYS A 1 87 ? 12.989 15.437 -13.120 1.00 51.59 87 LYS A C 1
ATOM 652 O O . LYS A 1 87 ? 14.089 15.980 -13.116 1.00 51.59 87 LYS A O 1
ATOM 657 N N . ILE A 1 8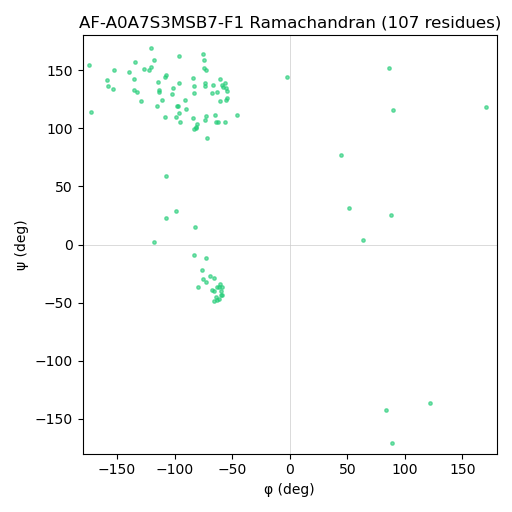8 ? 12.682 14.438 -13.940 1.00 55.91 88 ILE A N 1
ATOM 658 C CA . ILE A 1 88 ? 13.540 14.092 -15.069 1.00 55.91 88 ILE A CA 1
ATOM 659 C C . ILE A 1 88 ? 13.506 15.295 -16.015 1.00 55.91 88 ILE A C 1
ATOM 661 O O . ILE A 1 88 ? 12.460 15.629 -16.579 1.00 55.91 88 ILE A O 1
ATOM 665 N N . ALA A 1 89 ? 14.636 15.994 -16.126 1.00 51.31 89 ALA A N 1
ATOM 666 C CA . ALA A 1 89 ? 14.803 17.041 -17.119 1.00 51.31 89 ALA A CA 1
ATOM 667 C C . ALA A 1 89 ? 14.543 16.443 -18.507 1.00 51.31 89 ALA A C 1
ATOM 669 O O . ALA A 1 89 ? 14.932 15.312 -18.786 1.00 51.31 89 ALA A O 1
ATOM 670 N N . MET A 1 90 ? 13.852 17.191 -19.363 1.00 55.12 90 MET A N 1
ATOM 671 C CA . MET A 1 90 ? 13.496 16.758 -20.710 1.00 55.12 90 MET A CA 1
ATOM 672 C C . MET A 1 90 ? 14.775 16.380 -21.480 1.00 55.12 90 MET A C 1
ATOM 674 O O . MET A 1 90 ? 15.550 17.256 -21.858 1.00 55.12 90 MET A O 1
ATOM 678 N N . THR A 1 91 ? 15.032 15.087 -21.684 1.00 63.78 91 THR A N 1
ATOM 679 C CA . THR A 1 91 ? 16.176 14.623 -22.474 1.00 63.78 91 THR A CA 1
ATOM 680 C C . THR A 1 91 ? 15.715 14.357 -23.904 1.00 63.78 91 THR A C 1
ATOM 682 O O . THR A 1 91 ? 15.016 13.390 -24.198 1.00 63.78 91 THR A O 1
ATOM 685 N N . ALA A 1 92 ? 16.074 15.261 -24.814 1.00 45.50 92 ALA A N 1
ATOM 686 C CA . ALA A 1 92 ? 16.031 14.993 -26.250 1.00 45.50 92 ALA A CA 1
ATOM 687 C C . ALA A 1 92 ? 17.188 14.034 -26.630 1.00 45.50 92 ALA A C 1
ATOM 689 O O . ALA A 1 92 ? 18.235 14.101 -25.981 1.00 45.50 92 ALA A O 1
ATOM 690 N N . PRO A 1 93 ? 17.057 13.173 -27.663 1.00 51.75 93 PRO A N 1
ATOM 691 C CA . PRO A 1 93 ? 16.022 13.163 -28.693 1.00 51.75 93 PRO A CA 1
ATOM 692 C C . PRO A 1 93 ? 15.012 12.011 -28.550 1.00 51.75 93 PRO A C 1
ATOM 694 O O . PRO A 1 93 ? 15.350 10.880 -28.206 1.00 51.75 93 PRO A O 1
ATOM 697 N N . VAL A 1 94 ? 13.759 12.292 -28.913 1.00 57.81 94 VAL A N 1
ATOM 698 C CA . VAL A 1 94 ? 12.729 11.272 -29.139 1.00 57.81 94 VAL A CA 1
ATOM 699 C C . VAL A 1 94 ? 12.910 10.738 -30.560 1.00 57.81 94 VAL A C 1
ATOM 701 O O . VAL A 1 94 ? 12.504 11.374 -31.529 1.00 57.81 94 VAL A O 1
ATOM 704 N N . ILE A 1 95 ? 13.559 9.584 -30.697 1.00 50.38 95 ILE A N 1
ATOM 705 C CA . ILE A 1 95 ? 13.646 8.869 -31.975 1.00 50.38 95 ILE A CA 1
ATOM 706 C C . ILE A 1 95 ? 12.361 8.069 -32.203 1.00 50.38 95 ILE A C 1
ATOM 708 O O . ILE A 1 95 ? 12.183 6.976 -31.670 1.00 50.38 95 ILE A O 1
ATOM 712 N N . ASN A 1 96 ? 11.468 8.615 -33.029 1.00 43.69 96 ASN A N 1
ATOM 713 C CA . ASN A 1 96 ? 10.392 7.845 -33.642 1.00 43.69 96 ASN A CA 1
ATOM 714 C C . ASN A 1 96 ? 10.970 7.105 -34.853 1.00 43.69 96 ASN A C 1
ATOM 716 O O . ASN A 1 96 ? 11.204 7.705 -35.900 1.00 43.69 96 ASN A O 1
ATOM 720 N N . ALA A 1 97 ? 11.211 5.802 -34.719 1.00 45.50 97 ALA A N 1
ATOM 721 C CA . ALA A 1 97 ? 11.508 4.961 -35.870 1.00 45.50 97 ALA A CA 1
ATOM 722 C C . ALA A 1 97 ? 10.222 4.756 -36.687 1.00 45.50 97 ALA A C 1
ATOM 724 O O . ALA A 1 97 ? 9.452 3.832 -36.430 1.00 45.50 97 ALA A O 1
ATOM 725 N N . THR A 1 98 ? 9.982 5.620 -37.672 1.00 37.81 98 THR A N 1
ATOM 726 C CA . THR A 1 98 ? 9.090 5.289 -38.786 1.00 37.81 98 THR A CA 1
ATOM 727 C C . THR A 1 98 ? 9.905 4.471 -39.778 1.00 37.81 98 THR A C 1
ATOM 729 O O . THR A 1 98 ? 10.714 5.006 -40.530 1.00 37.81 98 THR A O 1
ATOM 732 N N . SER A 1 99 ? 9.732 3.156 -39.763 1.00 44.56 99 SER A N 1
ATOM 733 C CA . SER A 1 99 ? 10.212 2.299 -40.842 1.00 44.56 99 SER A CA 1
ATOM 734 C C . SER A 1 99 ? 9.337 2.498 -42.083 1.00 44.56 99 SER A C 1
ATOM 736 O O . SER A 1 99 ? 8.187 2.064 -42.082 1.00 44.56 99 SER A O 1
ATOM 738 N N . ALA A 1 100 ? 9.885 3.110 -43.134 1.00 34.59 100 ALA A N 1
ATOM 739 C CA . ALA A 1 100 ? 9.506 2.866 -44.528 1.00 34.59 100 ALA A CA 1
ATOM 740 C C . ALA A 1 100 ? 10.657 3.288 -45.460 1.00 34.59 100 ALA A C 1
ATOM 742 O O . ALA A 1 100 ? 11.323 4.295 -45.239 1.00 34.59 100 ALA A O 1
ATOM 743 N N . GLN A 1 101 ? 10.925 2.435 -46.444 1.00 36.34 101 GLN A N 1
ATOM 744 C CA . GLN A 1 101 ? 12.153 2.314 -47.223 1.00 36.34 101 GLN A CA 1
ATOM 745 C C . GLN A 1 101 ? 12.409 3.409 -48.273 1.00 36.34 101 GLN A C 1
ATOM 747 O O . GLN A 1 101 ? 11.491 3.865 -48.938 1.00 36.34 101 GLN A O 1
ATOM 752 N N . GLY A 1 102 ? 13.706 3.631 -48.531 1.00 36.09 102 GLY A N 1
ATOM 753 C CA . GLY A 1 102 ? 14.290 3.535 -49.876 1.00 36.09 102 GLY A CA 1
ATOM 754 C C . GLY A 1 102 ? 14.301 4.787 -50.752 1.00 36.09 102 GLY A C 1
ATOM 755 O O . GLY A 1 102 ? 13.261 5.219 -51.225 1.00 36.09 102 GLY A O 1
ATOM 756 N N . SER A 1 103 ? 15.508 5.273 -51.064 1.00 30.14 103 SER A N 1
ATOM 757 C CA . SER A 1 103 ? 15.988 5.619 -52.418 1.00 30.14 103 SER A CA 1
ATOM 758 C C . SER A 1 103 ? 17.484 5.953 -52.328 1.00 30.14 103 SER A C 1
ATOM 760 O O . SER A 1 103 ? 17.870 6.907 -51.659 1.00 30.14 103 SER A O 1
ATOM 762 N N . LYS A 1 104 ? 18.335 5.130 -52.952 1.00 40.56 104 LYS A N 1
ATOM 763 C CA . LYS A 1 104 ? 19.692 5.523 -53.361 1.00 40.56 104 LYS A CA 1
ATOM 764 C C . LYS A 1 104 ? 19.577 6.220 -54.718 1.00 40.56 104 LYS A C 1
ATOM 766 O O . LYS A 1 104 ? 18.803 5.719 -55.520 1.00 40.56 104 LYS A O 1
ATOM 771 N N . GLU A 1 105 ? 20.385 7.253 -54.962 1.00 30.20 105 GLU A N 1
ATOM 772 C CA . GLU A 1 105 ? 21.140 7.524 -56.213 1.00 30.20 105 GLU A CA 1
ATOM 773 C C . GLU A 1 105 ? 21.752 8.936 -56.162 1.00 30.20 105 GLU A C 1
ATOM 775 O O . GLU A 1 105 ? 21.021 9.891 -55.931 1.00 30.20 105 GLU A O 1
ATOM 780 N N . GLY A 1 106 ? 23.093 9.042 -56.212 1.00 31.45 106 GLY A N 1
ATOM 781 C CA . GLY A 1 106 ? 23.843 9.842 -57.215 1.00 31.45 106 GLY A CA 1
ATOM 782 C C . GLY A 1 106 ? 23.986 11.312 -56.781 1.00 31.45 106 GLY A C 1
ATOM 783 O O . GLY A 1 106 ? 23.152 11.802 -56.041 1.00 31.45 106 GLY A O 1
ATOM 784 N N . GLU A 1 107 ? 24.968 12.142 -57.111 1.00 33.12 107 GLU A N 1
ATOM 785 C CA . GLU A 1 107 ? 26.153 12.185 -57.974 1.00 33.12 107 GLU A CA 1
ATOM 78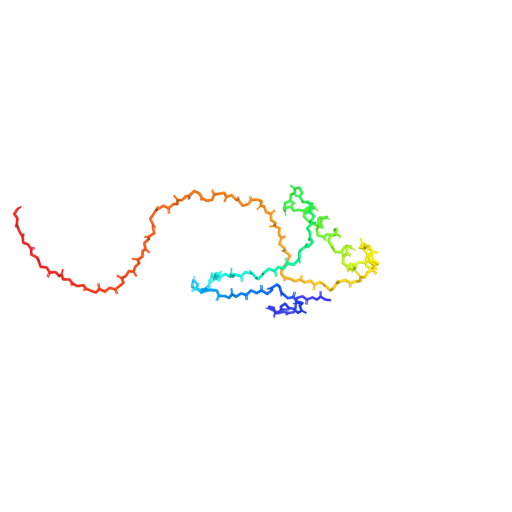6 C C . GLU A 1 107 ? 26.824 13.550 -57.610 1.00 33.12 107 GLU A C 1
ATOM 788 O O . GLU A 1 107 ? 26.135 14.440 -57.114 1.00 33.12 107 GLU A O 1
ATOM 793 N N . GLN A 1 108 ? 28.145 13.662 -57.808 1.00 34.53 108 GLN A N 1
ATOM 794 C CA . GLN A 1 108 ? 29.065 14.832 -57.908 1.00 34.53 108 GLN A CA 1
ATOM 795 C C . GLN A 1 108 ? 28.473 16.270 -57.826 1.00 34.53 108 GLN A C 1
ATOM 797 O O . GLN A 1 108 ? 27.402 16.539 -58.358 1.00 34.53 108 GLN A O 1
ATOM 802 N N . VAL A 1 109 ? 29.136 17.271 -57.222 1.00 38.72 109 VAL A N 1
ATOM 803 C CA . VAL A 1 109 ? 30.466 17.854 -57.550 1.00 38.72 109 VAL A CA 1
ATOM 804 C C . VAL A 1 109 ? 31.126 18.460 -56.309 1.00 38.72 109 VAL A C 1
ATOM 806 O O . VAL A 1 109 ? 30.396 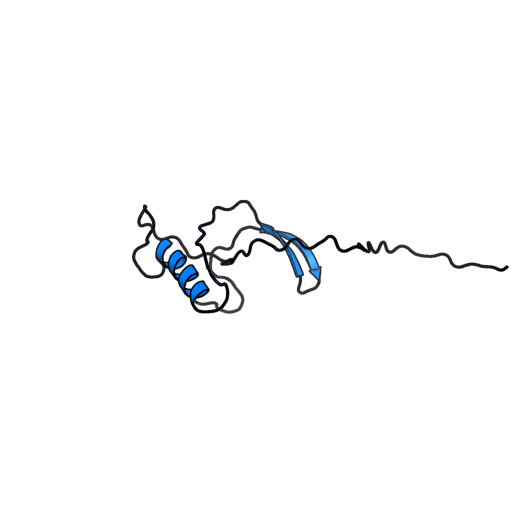19.095 -55.514 1.00 38.72 109 VAL A O 1
#

Sequence (109 aa):
MGIVFGKIGVECAAHDVLRQLGPNLQLRRYHPSVLVETPCVGINGKENGDAFRRLAKYIGVFGDPKNEGKQSIAMTAPVVNSTTGEKIAMTAPVINATSAQGSKEGEQV

Radius of gyration: 23.3 Å; Cα contacts (8 Å, |Δi|>4): 89; chains: 1; bounding box: 45×37×75 Å

Nearest PDB structures (foldseek):
  7o9m-assembly1_a  TM=2.404E-01  e=8.284E+00  Homo sapiens

Mean predicted aligned error: 13.38 Å

Organism: NCBI:txid182087

Solvent-accessible surface area (backbone atoms only — not comparable to full-atom values): 7639 Å² total; per-residue (Å²): 143,74,87,59,83,99,48,80,91,48,58,61,73,60,62,47,79,7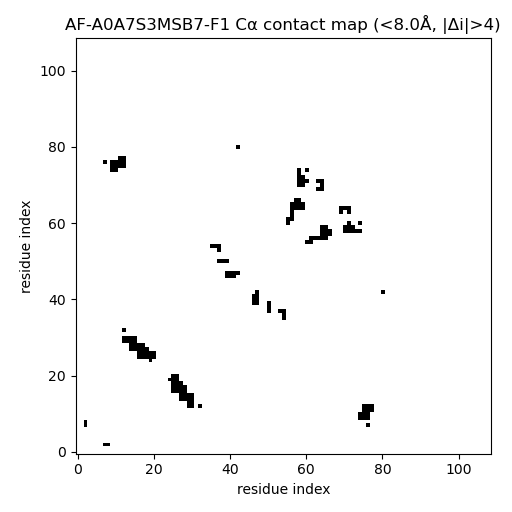8,44,76,67,63,99,88,38,71,45,68,49,69,56,95,75,92,81,89,83,73,87,60,95,37,85,69,66,67,45,32,55,55,34,50,49,50,55,38,35,33,28,21,79,84,52,82,22,66,41,96,83,54,50,73,47,83,72,63,33,82,86,82,86,82,68,86,74,78,82,75,72,89,75,80,79,85,81,78,84,77,88,78,83,90,85,90,79,89,77,89,134

Foldseek 3Di:
DDDDPPDDPFAEFDWDFPDDPPDPDTDIDTDDDDDDADDFPDCDPDSVVVRVVVVCQCQQVPHFHPDPVSHHDTDYDDDDDDDPDDPPDDDDDDDDPPDDDDDDDDDDD

pLDDT: mean 75.17, std 22.08, range [30.14, 94.88]

InterPro domains:
  IPR006917 SOUL heme-binding protein [PF04832] (10-85)
  IPR006917 SOUL heme-binding protein [PTHR11220] (10-85)
  IPR011256 Regulatory factor, effector binding domain superfamily [G3DSA:3.20.80.10] (9-86)
  IPR011256 Regulatory factor, effector binding domain superfamily [SSF55136] (4-82)

Secondary structure (DSSP, 8-state):
---BTTB--SEE--EEEEEE-SSS-EEEEEPP--------S-SSTHHHHHHHHHHHHHHTTTSS--STT------EE--------------------------------